Protein AF-A0A2G9HDY3-F1 (afdb_monomer_lite)

Secondary structure (DSSP, 8-state):
-----------------S--PPPPBPSSTTT--B-TTS-HHHHHHT--HHHHH-S-EEETTEEEEEETTTTEEEEGGGB-TT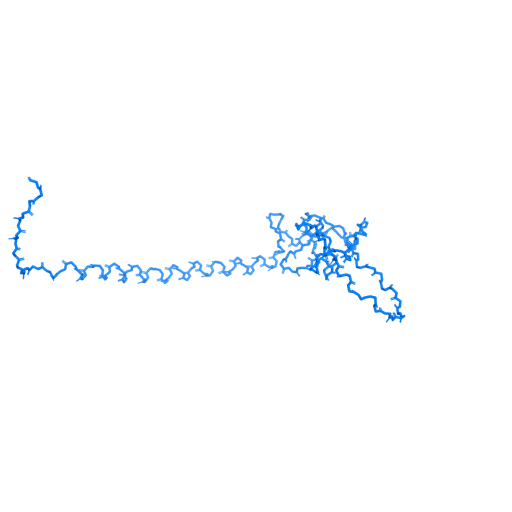-SSBHHHHHHHHHHHHHHHHHHHHHHHHHHHHHHHHHHTSSS--------------

Foldseek 3Di:
DDDDDDDDDPDDDDDDDDDDDPALAAQFPPRRHGCNPPPPLCSVLSHDPCQQPDLWTQGPNATWHQQPVVSHTDGNVQDDSVDSHGPVVVVVVVVVVVVVVVVCVVVVVVVVVVVVVVVVVVVPDDDDDDDDDDDDDD

Organism: NCBI:txid429701

InterPro domains:
  IPR004333 SBP domain [PF03110] (26-99)
  IPR004333 SBP domain [PS51141] (23-100)
  IPR036893 SBP domain superfamily [G3DSA:4.10.1100.10] (17-87)
  IPR036893 SBP domain superfamily [SSF103612] (23-104)
  IPR044817 Squamosa promoter-binding-like protein [PTHR31251] (7-101)

Sequence (138 aa):
MSLGEGSGKRNGRGGGGGGVAPPPCCLVENCGADLSGCKKYHQRHRVCEVHAKAPVALVEGLRQRFCQQCSRFHELSEFDQTKRSCRRRLAGHNERRRKSSLESQKDGSSRRLKENQFRHLREGNEIGSRGNQNYHIH

Radius of gyration: 32.52 Å; chains: 1; bounding box: 46×90×67 Å

pLDDT: mean 73.45, std 21.17, range [37.25, 97.38]

Structure (mmCIF, N/CA/C/O backbone):
data_AF-A0A2G9HDY3-F1
#
_entry.id   AF-A0A2G9HDY3-F1
#
loop_
_atom_site.group_PDB
_atom_site.id
_atom_site.type_symbol
_atom_site.label_atom_id
_atom_site.label_alt_id
_atom_site.label_comp_id
_atom_site.label_asym_id
_atom_site.label_entity_id
_atom_site.label_seq_id
_atom_site.pdbx_PDB_ins_code
_atom_site.Cartn_x
_atom_site.Cartn_y
_atom_site.Cartn_z
_atom_site.occupancy
_atom_site.B_iso_or_equiv
_atom_site.auth_seq_id
_atom_site.auth_comp_id
_atom_site.auth_asym_id
_atom_site.auth_atom_id
_atom_site.pdbx_PDB_model_num
ATOM 1 N N . MET A 1 1 ? 1.930 -2.128 -57.658 1.00 41.78 1 MET A N 1
ATOM 2 C CA . MET A 1 1 ? 2.920 -2.285 -56.571 1.00 41.78 1 MET A CA 1
ATOM 3 C C . MET A 1 1 ? 2.102 -2.625 -55.323 1.00 41.78 1 MET A C 1
ATOM 5 O O . MET A 1 1 ? 1.529 -1.726 -54.737 1.00 41.78 1 MET A O 1
ATOM 9 N N . SER A 1 2 ? 1.606 -3.854 -55.177 1.00 39.78 2 SER A N 1
ATOM 10 C CA . SER A 1 2 ? 2.282 -5.054 -54.639 1.00 39.78 2 SER A CA 1
ATOM 11 C C . SER A 1 2 ? 2.628 -4.923 -53.145 1.00 39.78 2 SER A C 1
ATOM 13 O O . SER A 1 2 ? 3.300 -3.980 -52.749 1.00 39.78 2 SER A O 1
ATOM 15 N N . LEU A 1 3 ? 2.101 -5.877 -52.368 1.00 48.88 3 LEU A N 1
ATOM 16 C CA . LEU A 1 3 ? 2.089 -6.053 -50.905 1.00 48.88 3 LEU A CA 1
ATOM 17 C C . LEU A 1 3 ? 3.482 -6.072 -50.241 1.00 48.88 3 LEU A C 1
ATOM 19 O O . LEU A 1 3 ? 4.463 -6.435 -50.885 1.00 48.88 3 LEU A O 1
ATOM 23 N N . GLY A 1 4 ? 3.539 -5.814 -48.926 1.00 37.25 4 GLY A N 1
ATOM 24 C CA . GLY A 1 4 ? 4.712 -6.131 -48.101 1.00 37.25 4 GLY A CA 1
ATOM 25 C C . GLY A 1 4 ? 4.498 -5.947 -46.593 1.00 37.25 4 GLY A C 1
ATOM 26 O O . GLY A 1 4 ? 4.587 -4.835 -46.083 1.00 37.25 4 GLY A O 1
ATOM 27 N N . GLU A 1 5 ? 4.226 -7.052 -45.893 1.00 50.59 5 GLU A N 1
ATOM 28 C CA . GLU A 1 5 ? 4.255 -7.210 -44.430 1.00 50.59 5 GLU A CA 1
ATOM 29 C C . GLU A 1 5 ? 5.675 -7.015 -43.849 1.00 50.59 5 GLU A C 1
ATOM 31 O O . GLU A 1 5 ? 6.669 -7.204 -44.549 1.00 50.59 5 GLU A O 1
ATOM 36 N N . GLY A 1 6 ? 5.793 -6.685 -42.553 1.00 42.09 6 GLY A N 1
ATOM 37 C CA . GLY A 1 6 ? 7.090 -6.399 -41.918 1.00 42.09 6 GLY A CA 1
ATOM 38 C C . GLY A 1 6 ? 7.167 -6.616 -40.402 1.00 42.09 6 GLY A C 1
ATOM 39 O O . GLY A 1 6 ? 7.367 -5.673 -39.648 1.00 42.09 6 GLY A O 1
ATOM 40 N N . SER A 1 7 ? 7.015 -7.875 -39.987 1.00 51.16 7 SER A N 1
ATOM 41 C CA . SER A 1 7 ? 7.835 -8.607 -38.997 1.00 51.16 7 SER A CA 1
ATOM 42 C C . SER A 1 7 ? 8.153 -8.005 -37.612 1.00 51.16 7 SER A C 1
ATOM 44 O O . SER A 1 7 ? 8.985 -7.115 -37.438 1.00 51.16 7 SER A O 1
ATOM 46 N N . GLY A 1 8 ? 7.618 -8.667 -36.578 1.00 46.03 8 GLY A N 1
ATOM 47 C CA . GLY A 1 8 ? 8.026 -8.504 -35.183 1.00 46.03 8 GLY A CA 1
ATOM 48 C C . GLY A 1 8 ? 9.485 -8.897 -34.907 1.00 46.03 8 GLY A C 1
ATOM 49 O O . GLY A 1 8 ? 9.966 -9.945 -35.337 1.00 46.03 8 GLY A O 1
ATOM 50 N N . LYS A 1 9 ? 10.170 -8.076 -34.101 1.00 45.06 9 LYS A N 1
ATOM 51 C CA . LYS A 1 9 ? 11.497 -8.364 -33.537 1.00 45.06 9 LYS A CA 1
ATOM 52 C C . LYS A 1 9 ? 11.366 -8.803 -32.083 1.00 45.06 9 LYS A C 1
ATOM 54 O O . LYS A 1 9 ? 11.310 -8.001 -31.157 1.00 45.06 9 LYS A O 1
ATOM 59 N N . ARG A 1 10 ? 11.316 -10.122 -31.911 1.00 51.56 10 ARG A N 1
ATOM 60 C CA . ARG A 1 10 ? 11.553 -10.830 -30.648 1.00 51.56 10 ARG A CA 1
ATOM 61 C C . ARG A 1 10 ? 13.065 -10.874 -30.437 1.00 51.56 10 ARG A C 1
ATOM 63 O O . ARG A 1 10 ? 13.751 -11.664 -31.078 1.00 51.56 10 ARG A O 1
ATOM 70 N N . ASN A 1 11 ? 13.577 -9.996 -29.578 1.00 47.78 11 ASN A N 1
ATOM 71 C CA . ASN A 1 11 ? 14.987 -9.992 -29.208 1.00 47.78 11 ASN A CA 1
ATOM 72 C C . ASN A 1 11 ? 15.255 -10.995 -28.081 1.00 47.78 11 ASN A C 1
ATOM 74 O O . ASN A 1 11 ? 14.708 -10.872 -26.990 1.00 47.78 11 ASN A O 1
ATOM 78 N N . GLY A 1 12 ? 16.175 -11.919 -28.362 1.00 41.03 12 GLY A N 1
ATOM 79 C CA . GLY A 1 12 ? 17.218 -12.309 -27.416 1.00 41.03 12 GLY A CA 1
ATOM 80 C C . GLY A 1 12 ? 16.849 -13.347 -26.364 1.00 41.03 12 GLY A C 1
ATOM 81 O O . GLY A 1 12 ? 16.622 -13.017 -25.206 1.00 41.03 12 GLY A O 1
ATOM 82 N N . ARG A 1 13 ? 16.944 -14.625 -26.745 1.00 51.81 13 ARG A N 1
ATOM 83 C CA . ARG A 1 13 ? 17.339 -15.691 -25.817 1.00 51.81 13 ARG A CA 1
ATOM 84 C C . ARG A 1 13 ? 18.801 -15.454 -25.420 1.00 51.81 13 ARG A C 1
ATOM 86 O O . ARG A 1 13 ? 19.689 -15.655 -26.241 1.00 51.81 13 ARG A O 1
ATOM 93 N N . GLY A 1 14 ? 19.032 -15.019 -24.185 1.00 44.47 14 GLY A N 1
ATOM 94 C CA . GLY A 1 14 ? 20.332 -15.083 -23.520 1.00 44.47 14 GLY A CA 1
ATOM 95 C C . GLY A 1 14 ? 20.325 -16.257 -22.549 1.00 44.47 14 GLY A C 1
ATOM 96 O O . GLY A 1 14 ? 19.488 -16.302 -21.652 1.00 44.47 14 GLY A O 1
ATOM 97 N N . GLY A 1 15 ? 21.203 -17.231 -22.782 1.00 54.06 15 GLY A N 1
ATOM 98 C CA . GLY A 1 15 ? 21.411 -18.375 -21.902 1.00 54.06 15 GLY A CA 1
ATOM 99 C C . GLY A 1 15 ? 22.164 -17.998 -20.625 1.00 54.06 15 GLY A C 1
ATOM 100 O O . GLY A 1 15 ? 23.005 -17.103 -20.625 1.00 54.06 15 GLY A O 1
ATOM 101 N N . GLY A 1 16 ? 21.865 -18.725 -19.553 1.00 46.09 16 GLY A N 1
ATOM 102 C CA . GLY A 1 16 ? 22.583 -18.693 -18.285 1.00 46.09 16 GLY A CA 1
ATOM 103 C C . GLY A 1 16 ? 21.865 -19.592 -17.287 1.00 46.09 16 GLY A C 1
ATOM 104 O O . GLY A 1 16 ? 20.774 -19.259 -16.835 1.00 46.09 16 GLY A O 1
ATOM 105 N N . GLY A 1 17 ? 22.437 -20.761 -16.996 1.00 57.97 17 GLY A N 1
ATOM 106 C CA . GLY A 1 17 ? 21.940 -21.638 -15.941 1.00 57.97 17 GLY A CA 1
ATOM 107 C C . GLY A 1 17 ? 21.987 -20.926 -14.588 1.00 57.97 17 GLY A C 1
ATOM 108 O O . GLY A 1 17 ? 23.022 -20.403 -14.190 1.00 57.97 17 GLY A O 1
ATOM 109 N N . GLY A 1 18 ? 20.855 -20.901 -13.897 1.00 51.91 18 GLY A N 1
ATOM 110 C CA . GLY A 1 18 ? 20.693 -20.337 -12.562 1.00 51.91 18 GLY A CA 1
ATOM 111 C C . GLY A 1 18 ? 19.219 -20.446 -12.209 1.00 51.91 18 GLY A C 1
ATOM 112 O O . GLY A 1 18 ? 18.391 -20.003 -13.000 1.00 51.91 18 GLY A O 1
ATOM 113 N N . GLY A 1 19 ? 18.896 -21.137 -11.112 1.00 58.75 19 GLY A N 1
ATOM 114 C CA . GLY A 1 19 ? 17.544 -21.589 -10.766 1.00 58.75 19 GLY A CA 1
ATOM 115 C C . GLY A 1 19 ? 16.450 -20.591 -11.139 1.00 58.75 19 GLY A C 1
ATOM 116 O O . GLY A 1 19 ? 16.547 -19.409 -10.814 1.00 58.75 19 GLY A O 1
ATOM 117 N N . VAL A 1 20 ? 15.431 -21.075 -11.852 1.00 62.59 20 VAL A N 1
ATOM 118 C CA . VAL A 1 20 ? 14.275 -20.277 -12.269 1.00 62.59 20 VAL A CA 1
ATOM 119 C C . VAL A 1 20 ? 13.642 -19.716 -11.000 1.00 62.59 20 VAL A C 1
ATOM 121 O O . VAL A 1 20 ? 12.945 -20.427 -10.278 1.00 62.59 20 VAL A O 1
ATOM 124 N N . ALA A 1 21 ? 13.950 -18.460 -10.670 1.00 70.31 21 ALA A N 1
ATOM 125 C CA . ALA A 1 21 ? 13.261 -17.782 -9.592 1.00 70.31 21 ALA A CA 1
ATOM 126 C C . ALA A 1 21 ? 11.771 -17.830 -9.951 1.00 70.31 21 ALA A C 1
ATOM 128 O O . ALA A 1 21 ? 11.424 -17.513 -11.098 1.00 70.31 21 ALA A O 1
ATOM 129 N N . PRO A 1 22 ? 10.899 -18.278 -9.033 1.00 71.19 22 PRO A N 1
ATOM 130 C CA . PRO A 1 22 ? 9.487 -18.386 -9.337 1.00 71.19 22 PRO A CA 1
ATOM 131 C C . PRO A 1 22 ? 8.978 -17.023 -9.822 1.00 71.19 22 PRO A C 1
ATOM 133 O O . PRO A 1 22 ? 9.399 -15.986 -9.285 1.00 71.19 22 PRO A O 1
ATOM 136 N N . PRO A 1 23 ? 8.115 -17.002 -10.852 1.00 77.75 23 PRO A N 1
ATOM 137 C CA . PRO A 1 23 ? 7.596 -15.758 -11.396 1.00 77.75 23 PRO A CA 1
ATOM 138 C C . PRO A 1 23 ? 6.950 -14.930 -10.275 1.00 77.75 23 PRO A C 1
ATOM 140 O O . PRO A 1 23 ? 6.368 -15.496 -9.342 1.00 77.75 23 PRO A O 1
ATOM 143 N N . PRO A 1 24 ? 7.074 -13.590 -10.304 1.00 88.38 24 PRO A N 1
ATOM 144 C CA . PRO A 1 24 ? 6.510 -12.753 -9.258 1.00 88.38 24 PRO A CA 1
ATOM 145 C C . PRO A 1 24 ? 4.991 -12.943 -9.225 1.00 88.38 24 PRO A C 1
ATOM 147 O O . PRO A 1 24 ? 4.305 -12.602 -10.181 1.00 88.38 24 PRO A O 1
ATOM 150 N N . CYS A 1 25 ? 4.469 -13.468 -8.122 1.00 94.94 25 CYS A N 1
ATOM 151 C CA . CYS A 1 25 ? 3.040 -13.663 -7.908 1.00 94.94 25 CYS A CA 1
ATOM 152 C C . CYS A 1 25 ? 2.464 -12.608 -6.954 1.00 94.94 25 CYS A C 1
ATOM 154 O O . CYS A 1 25 ? 3.191 -11.938 -6.209 1.00 94.94 25 CYS A O 1
ATOM 156 N N . CYS A 1 26 ? 1.143 -12.430 -6.995 1.00 96.38 26 CYS A N 1
ATOM 157 C CA . CYS A 1 26 ? 0.441 -11.560 -6.057 1.00 96.38 26 CYS A CA 1
ATOM 158 C C . CYS A 1 26 ? 0.583 -12.073 -4.615 1.00 96.38 26 CYS A C 1
ATOM 160 O O . CYS A 1 26 ? 0.353 -13.248 -4.353 1.00 96.38 26 CYS A O 1
ATOM 162 N N . LEU A 1 27 ? 0.882 -11.165 -3.681 1.00 95.81 27 LEU A N 1
ATOM 163 C CA . LEU A 1 27 ? 1.058 -11.454 -2.252 1.00 95.81 27 LEU A CA 1
ATOM 164 C C . LEU A 1 27 ? -0.240 -11.877 -1.537 1.00 95.81 27 LEU A C 1
ATOM 166 O O . LEU A 1 27 ? -0.192 -12.442 -0.453 1.00 95.81 27 LEU A O 1
ATOM 170 N N . VAL A 1 28 ? -1.400 -11.569 -2.120 1.00 96.38 28 VAL A N 1
ATOM 171 C CA . VAL A 1 28 ? -2.707 -11.852 -1.516 1.00 96.38 28 VAL A CA 1
ATOM 172 C C . VAL A 1 28 ? -2.953 -13.354 -1.482 1.00 96.38 28 VAL A C 1
ATOM 174 O O . VAL A 1 28 ? -2.765 -14.048 -2.485 1.00 96.38 28 VAL A O 1
ATOM 177 N N . GLU A 1 29 ? -3.403 -13.837 -0.332 1.00 96.44 29 GLU A N 1
ATOM 178 C CA . GLU A 1 29 ? -3.677 -15.248 -0.100 1.00 96.44 29 GLU A CA 1
ATOM 179 C C . GLU A 1 29 ? -4.691 -15.786 -1.104 1.00 96.44 29 GLU A C 1
ATOM 181 O O . GLU A 1 29 ? -5.665 -15.119 -1.456 1.00 96.44 29 GLU A O 1
ATOM 186 N N . ASN A 1 30 ? -4.436 -17.002 -1.590 1.00 93.50 30 ASN A N 1
ATOM 187 C CA . ASN A 1 30 ? -5.255 -17.690 -2.591 1.00 93.50 30 ASN A CA 1
ATOM 188 C C . ASN A 1 30 ? -5.431 -16.933 -3.923 1.00 93.50 30 ASN A C 1
ATOM 190 O O . ASN A 1 30 ? -6.230 -17.348 -4.757 1.00 93.50 30 ASN A O 1
ATOM 194 N N . CYS A 1 31 ? -4.690 -15.843 -4.165 1.00 95.12 31 CYS A N 1
ATOM 195 C CA . CYS A 1 31 ? -4.737 -15.145 -5.446 1.00 95.12 31 CYS A CA 1
ATOM 196 C C . CYS A 1 31 ? -3.853 -15.830 -6.488 1.00 95.12 31 CYS A C 1
ATOM 198 O O . CYS A 1 31 ? -4.317 -16.109 -7.588 1.00 95.12 31 CYS A O 1
ATOM 200 N N . GLY A 1 32 ? -2.567 -16.036 -6.177 1.00 91.62 32 GLY A N 1
ATOM 201 C CA . GLY A 1 32 ? -1.611 -16.708 -7.068 1.00 91.62 32 GLY A CA 1
ATOM 202 C C . GLY A 1 32 ? -1.404 -16.058 -8.446 1.00 91.62 32 GLY A C 1
ATOM 203 O O . GLY A 1 32 ? -0.715 -16.635 -9.279 1.00 91.62 32 GLY A O 1
ATOM 204 N N . ALA A 1 33 ? -1.978 -14.877 -8.705 1.00 94.50 33 ALA A N 1
ATOM 205 C CA . ALA A 1 33 ? -1.939 -14.249 -10.021 1.00 94.50 33 ALA A CA 1
ATOM 206 C C . ALA A 1 33 ? -0.497 -13.948 -10.446 1.00 94.50 33 ALA A C 1
ATOM 208 O O . ALA A 1 33 ? 0.241 -13.289 -9.705 1.00 94.50 33 ALA A O 1
ATOM 209 N N . ASP A 1 34 ? -0.129 -14.402 -11.644 1.00 94.94 34 ASP A N 1
ATOM 210 C CA . ASP A 1 34 ? 1.176 -14.134 -12.240 1.00 94.94 34 ASP A CA 1
ATOM 211 C C . ASP A 1 34 ? 1.302 -12.653 -12.631 1.00 94.94 34 ASP A C 1
ATOM 213 O O . ASP A 1 34 ? 0.441 -12.077 -13.302 1.00 94.94 34 ASP A O 1
ATOM 217 N N . LEU A 1 35 ? 2.390 -12.021 -12.195 1.00 95.38 35 LEU A N 1
ATOM 218 C CA . LEU A 1 35 ? 2.703 -10.624 -12.469 1.00 95.38 35 LEU A CA 1
ATOM 219 C C . LEU A 1 35 ? 3.775 -10.474 -13.555 1.00 95.38 35 LEU A C 1
ATOM 221 O O . LEU A 1 35 ? 4.075 -9.339 -13.927 1.00 95.38 35 LEU A O 1
ATOM 225 N N . SER A 1 36 ? 4.332 -11.564 -14.094 1.00 92.31 36 SER A N 1
ATOM 226 C CA . SER A 1 36 ? 5.395 -11.541 -15.111 1.00 92.31 36 SER A CA 1
ATOM 227 C C . SER A 1 36 ? 5.036 -10.676 -16.335 1.00 92.31 36 SER A C 1
ATOM 229 O O . SER A 1 36 ? 5.860 -9.888 -16.802 1.00 92.31 36 SER A O 1
ATOM 231 N N . GLY A 1 37 ? 3.775 -10.731 -16.784 1.00 90.38 37 GLY A N 1
ATOM 232 C CA . GLY A 1 37 ? 3.224 -9.918 -17.878 1.00 90.38 37 GLY A CA 1
ATOM 233 C C . GLY A 1 37 ? 2.612 -8.573 -17.456 1.00 90.38 37 GLY A C 1
ATOM 234 O O . GLY A 1 37 ? 2.150 -7.807 -18.301 1.00 90.38 37 GLY A O 1
ATOM 235 N N . CYS A 1 38 ? 2.577 -8.261 -16.158 1.00 92.44 38 CYS A N 1
ATOM 236 C CA . CYS A 1 38 ? 1.972 -7.031 -15.641 1.00 92.44 38 CYS A CA 1
ATOM 237 C C . CYS A 1 38 ? 2.926 -5.826 -15.723 1.00 92.44 38 CYS A C 1
ATOM 239 O O . CYS A 1 38 ? 4.133 -5.962 -15.887 1.00 92.44 38 CYS A O 1
ATOM 241 N N . LYS A 1 39 ? 2.408 -4.602 -15.539 1.00 94.19 39 LYS A N 1
ATOM 242 C CA . LYS A 1 39 ? 3.253 -3.388 -15.454 1.00 94.19 39 LYS A CA 1
ATOM 243 C C . LYS A 1 39 ? 4.278 -3.511 -14.314 1.00 94.19 39 LYS A C 1
ATOM 245 O O . LYS A 1 39 ? 3.934 -3.993 -13.236 1.00 94.19 39 LYS A O 1
ATOM 250 N N . LYS A 1 40 ? 5.485 -2.950 -14.493 1.00 94.12 40 LYS A N 1
ATOM 251 C CA . LYS A 1 40 ? 6.589 -2.975 -13.501 1.00 94.12 40 LYS A CA 1
ATOM 252 C C . LYS A 1 40 ? 6.179 -2.567 -12.078 1.00 94.12 40 LYS A C 1
ATOM 254 O O . LYS A 1 40 ? 6.725 -3.093 -11.116 1.00 94.12 40 LYS A O 1
ATOM 259 N N . TYR A 1 41 ? 5.223 -1.646 -11.937 1.00 95.00 41 TYR A N 1
ATOM 260 C CA . TYR A 1 41 ? 4.665 -1.253 -10.638 1.00 95.00 41 TYR A CA 1
ATOM 261 C C . TYR A 1 41 ? 4.064 -2.450 -9.881 1.00 95.00 41 TYR A C 1
ATOM 263 O O . TYR A 1 41 ? 4.433 -2.714 -8.741 1.00 95.00 41 TYR A O 1
ATOM 271 N N . HIS A 1 42 ? 3.199 -3.216 -10.545 1.00 95.00 42 HIS A N 1
ATOM 272 C CA . HIS A 1 42 ? 2.540 -4.393 -9.979 1.00 95.00 42 HIS A CA 1
ATOM 273 C C . HIS A 1 42 ? 3.555 -5.483 -9.619 1.00 95.00 42 HIS A C 1
ATOM 275 O O . HIS A 1 42 ? 3.494 -6.032 -8.524 1.00 95.00 42 HIS A O 1
ATOM 281 N N . GLN A 1 43 ? 4.546 -5.715 -10.488 1.00 94.62 43 GLN A N 1
ATOM 282 C CA . GLN A 1 43 ? 5.646 -6.655 -10.237 1.00 94.62 43 GLN A CA 1
ATOM 283 C C . GLN A 1 43 ? 6.460 -6.278 -8.995 1.00 94.62 43 GLN A C 1
ATOM 285 O O . GLN A 1 43 ? 6.662 -7.104 -8.109 1.00 94.62 43 GLN A O 1
ATOM 290 N N . ARG A 1 44 ? 6.895 -5.013 -8.907 1.00 94.50 44 ARG A N 1
ATOM 291 C CA . ARG A 1 44 ? 7.715 -4.508 -7.795 1.00 94.50 44 ARG A CA 1
ATOM 292 C C . ARG A 1 44 ? 7.001 -4.636 -6.453 1.00 94.50 44 ARG A C 1
ATOM 294 O O . ARG A 1 44 ? 7.636 -4.969 -5.460 1.00 94.50 44 ARG A O 1
ATOM 301 N N . HIS A 1 45 ? 5.704 -4.345 -6.421 1.00 95.31 45 HIS A N 1
ATOM 302 C CA . HIS A 1 45 ? 4.913 -4.342 -5.190 1.00 95.31 45 HIS A CA 1
ATOM 303 C C . HIS A 1 45 ? 4.172 -5.660 -4.940 1.00 95.31 45 HIS A C 1
ATOM 305 O O . HIS A 1 45 ? 3.412 -5.743 -3.978 1.00 95.31 45 HIS A O 1
ATOM 311 N N . ARG A 1 46 ? 4.390 -6.675 -5.789 1.00 95.06 46 ARG A N 1
ATOM 312 C CA . ARG A 1 46 ? 3.756 -7.998 -5.706 1.00 95.06 46 ARG A CA 1
ATOM 313 C C . ARG A 1 46 ? 2.238 -7.921 -5.510 1.00 95.06 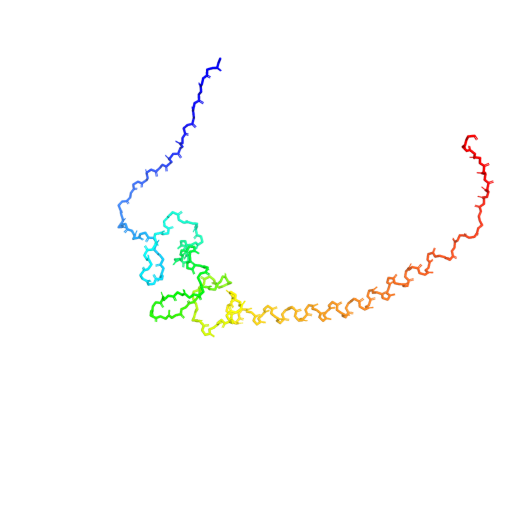46 ARG A C 1
ATOM 315 O O . ARG A 1 46 ? 1.659 -8.607 -4.672 1.00 95.06 46 ARG A O 1
ATOM 322 N N . VAL A 1 47 ? 1.583 -7.065 -6.290 1.00 96.56 47 VAL A N 1
ATOM 323 C CA . VAL A 1 47 ? 0.135 -6.829 -6.218 1.00 96.56 47 VAL A CA 1
ATOM 324 C C . VAL A 1 47 ? -0.457 -6.788 -7.621 1.00 96.56 47 VAL A C 1
ATOM 326 O O . VAL A 1 47 ? 0.046 -6.071 -8.480 1.00 96.56 47 VAL A O 1
ATOM 329 N N . CYS A 1 48 ? -1.522 -7.550 -7.872 1.00 96.81 48 CYS A N 1
ATOM 330 C CA . CYS A 1 48 ? -2.229 -7.508 -9.151 1.00 96.81 48 CYS A CA 1
ATOM 331 C C . CYS A 1 48 ? -3.148 -6.278 -9.246 1.00 96.81 48 CYS A C 1
ATOM 333 O O . CYS A 1 48 ? -3.460 -5.630 -8.246 1.00 96.81 48 CYS A O 1
ATOM 335 N N . GLU A 1 49 ? -3.619 -5.957 -10.451 1.00 95.56 49 GLU A N 1
ATOM 336 C CA . GLU A 1 49 ? -4.466 -4.777 -10.668 1.00 95.56 49 GLU A CA 1
ATOM 337 C C . GLU A 1 49 ? -5.775 -4.819 -9.858 1.00 95.56 49 GLU A C 1
ATOM 339 O O . GLU A 1 49 ? -6.233 -3.787 -9.358 1.00 95.56 49 GLU A O 1
ATOM 344 N N . VAL A 1 50 ? -6.343 -6.014 -9.674 1.00 96.38 50 VAL A N 1
ATOM 345 C CA . VAL A 1 50 ? -7.553 -6.230 -8.871 1.00 96.38 50 VAL A CA 1
ATOM 346 C C . VAL A 1 50 ? -7.289 -5.870 -7.408 1.00 96.38 50 VAL A C 1
ATOM 348 O O . VAL A 1 50 ? -7.971 -5.010 -6.852 1.00 96.38 50 VAL A O 1
ATOM 351 N N . HIS A 1 51 ? -6.249 -6.442 -6.796 1.00 96.69 51 HIS A N 1
ATOM 352 C CA . HIS A 1 51 ? -5.924 -6.210 -5.384 1.00 96.69 51 HIS A CA 1
ATOM 353 C C . HIS A 1 51 ? -5.344 -4.823 -5.095 1.00 96.69 51 HIS A C 1
ATOM 355 O O . HIS A 1 51 ? -5.521 -4.303 -3.995 1.00 96.69 51 HIS A O 1
ATOM 361 N N . ALA A 1 52 ? -4.746 -4.163 -6.089 1.00 95.44 52 ALA A N 1
ATOM 362 C CA . ALA A 1 52 ? -4.349 -2.761 -5.973 1.00 95.44 52 ALA A CA 1
ATOM 363 C C . ALA A 1 52 ? -5.561 -1.818 -5.817 1.00 95.44 52 ALA A C 1
ATOM 365 O O . ALA A 1 52 ? -5.432 -0.706 -5.296 1.00 95.44 52 ALA A O 1
ATOM 366 N N . LYS A 1 53 ? -6.742 -2.244 -6.285 1.00 94.38 53 LYS A N 1
ATOM 367 C CA . LYS A 1 53 ? -7.996 -1.476 -6.239 1.00 94.38 53 LYS A CA 1
ATOM 368 C C . LYS A 1 53 ? -9.001 -2.022 -5.223 1.00 94.38 53 LYS A C 1
ATOM 370 O O . LYS A 1 53 ? -9.921 -1.279 -4.865 1.00 94.38 53 LYS A O 1
ATOM 375 N N . ALA A 1 54 ? -8.827 -3.264 -4.775 1.00 94.56 54 ALA A N 1
ATOM 376 C CA . ALA A 1 54 ? -9.731 -3.949 -3.867 1.00 94.56 54 ALA A CA 1
ATOM 377 C C . ALA A 1 54 ? -9.898 -3.182 -2.540 1.00 94.56 54 ALA A C 1
ATOM 379 O O . ALA A 1 54 ? -8.931 -2.625 -2.007 1.00 94.56 54 ALA A O 1
ATOM 380 N N . PRO A 1 55 ? -11.123 -3.122 -1.988 1.00 93.12 55 PRO A N 1
ATOM 381 C CA . PRO A 1 55 ? -11.355 -2.512 -0.683 1.00 93.12 55 PRO A CA 1
ATOM 382 C C . PRO A 1 55 ? -10.761 -3.348 0.457 1.00 93.12 55 PRO A C 1
ATOM 384 O O . PRO A 1 55 ? -10.383 -2.772 1.473 1.00 93.12 55 PRO A O 1
ATOM 387 N N . VAL A 1 56 ? -10.666 -4.670 0.278 1.00 94.62 56 VAL A N 1
ATOM 388 C CA . VAL A 1 56 ? -10.150 -5.636 1.254 1.00 94.62 56 VAL A CA 1
ATOM 389 C C . VAL A 1 56 ? -9.394 -6.742 0.512 1.00 94.62 56 VAL A C 1
ATOM 391 O O . VAL A 1 56 ? -9.851 -7.193 -0.535 1.00 94.62 56 VAL A O 1
ATOM 394 N N . ALA A 1 57 ? -8.266 -7.177 1.065 1.00 95.75 57 ALA A N 1
ATOM 395 C CA . ALA A 1 57 ? -7.481 -8.331 0.644 1.00 95.75 57 ALA A CA 1
ATOM 396 C C . ALA A 1 57 ? -6.970 -9.076 1.887 1.00 95.75 57 ALA A C 1
ATOM 398 O O . ALA A 1 57 ? -6.740 -8.449 2.922 1.00 95.75 57 ALA A O 1
ATOM 399 N N . LEU A 1 58 ? -6.808 -10.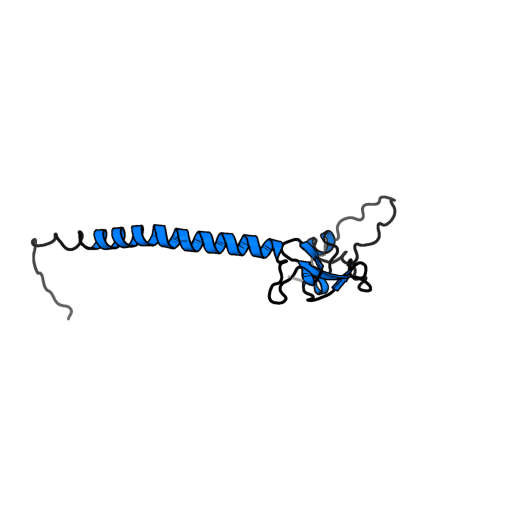395 1.796 1.00 97.38 58 LEU A N 1
ATOM 400 C CA . LEU A 1 58 ? -6.234 -11.207 2.869 1.00 97.38 58 LEU A CA 1
ATOM 401 C C . LEU A 1 58 ? -4.738 -11.395 2.606 1.00 97.38 58 LEU A C 1
ATOM 403 O O . LEU A 1 58 ? -4.354 -11.894 1.551 1.00 97.38 58 LEU A O 1
ATOM 407 N N . VAL A 1 59 ? -3.896 -10.938 3.523 1.00 95.69 59 VAL A N 1
ATOM 408 C CA . VAL A 1 59 ? -2.436 -11.017 3.405 1.00 95.69 59 VAL A CA 1
ATOM 409 C C . VAL A 1 59 ? -1.902 -11.434 4.767 1.00 95.69 59 VAL A C 1
ATOM 411 O O . VAL A 1 59 ? -2.159 -10.737 5.747 1.00 95.69 59 VAL A O 1
ATOM 414 N N . GLU A 1 60 ? -1.202 -12.568 4.829 1.00 92.75 60 GLU A N 1
ATOM 415 C CA . GLU A 1 60 ? -0.649 -13.131 6.073 1.00 92.75 60 GLU A CA 1
ATOM 416 C C . GLU A 1 60 ? -1.717 -13.289 7.179 1.00 92.75 60 GLU A C 1
ATOM 418 O O . GLU A 1 60 ? -1.508 -12.937 8.337 1.00 92.75 60 GLU A O 1
ATOM 423 N N . GLY A 1 61 ? -2.912 -13.756 6.807 1.00 93.56 61 GLY A N 1
ATOM 424 C CA . GLY A 1 61 ? -4.062 -13.947 7.693 1.00 93.56 61 GLY A CA 1
ATOM 425 C C . GLY A 1 61 ? -4.782 -12.662 8.118 1.00 93.56 61 GLY A C 1
ATOM 426 O O . GLY A 1 61 ? -5.812 -12.725 8.790 1.00 93.56 61 GLY A O 1
ATOM 427 N N . LEU A 1 62 ? -4.294 -11.487 7.713 1.00 95.75 62 LEU A N 1
ATOM 428 C CA . LEU A 1 62 ? -4.859 -10.200 8.106 1.00 95.75 62 LEU A CA 1
ATOM 429 C C . LEU A 1 62 ? -5.699 -9.586 6.989 1.00 95.75 62 LEU A C 1
ATOM 431 O O . LEU A 1 62 ? -5.336 -9.589 5.810 1.00 95.75 62 LEU A O 1
ATOM 435 N N . ARG A 1 63 ? -6.831 -8.984 7.372 1.00 96.19 63 ARG A N 1
ATOM 436 C CA . ARG A 1 63 ? -7.650 -8.182 6.455 1.00 96.19 63 ARG A CA 1
ATOM 437 C C . ARG A 1 63 ? -6.965 -6.839 6.245 1.00 96.19 63 ARG A C 1
ATOM 439 O O . ARG A 1 63 ? -6.999 -5.955 7.104 1.00 96.19 63 ARG A O 1
ATOM 446 N N . GLN A 1 64 ? -6.359 -6.689 5.081 1.00 96.88 64 GLN A N 1
ATOM 447 C CA . GLN A 1 64 ? -5.565 -5.533 4.709 1.00 96.88 64 GLN A CA 1
ATOM 448 C C . GLN A 1 64 ? -6.126 -4.844 3.465 1.00 96.88 64 GLN A C 1
ATOM 450 O O . GLN A 1 64 ? -6.997 -5.351 2.758 1.00 96.88 64 GLN A O 1
ATOM 455 N N . ARG A 1 65 ? -5.620 -3.648 3.186 1.00 95.94 65 ARG A N 1
ATOM 456 C CA . ARG A 1 65 ? -5.895 -2.891 1.970 1.00 95.94 65 ARG A CA 1
ATOM 457 C C . ARG A 1 65 ? -4.616 -2.251 1.462 1.00 95.94 65 ARG A C 1
ATOM 459 O O . ARG A 1 65 ? -3.777 -1.790 2.235 1.00 95.94 65 ARG A O 1
ATOM 466 N N . PHE A 1 66 ? -4.477 -2.197 0.144 1.00 96.44 66 PHE A N 1
ATOM 467 C CA . PHE A 1 66 ? -3.332 -1.568 -0.493 1.00 96.44 66 PHE A CA 1
ATOM 468 C C . PHE A 1 66 ? -3.442 -0.036 -0.439 1.00 96.44 66 PHE A C 1
ATOM 470 O O . PHE A 1 66 ? -4.384 0.562 -0.963 1.00 96.44 66 PHE A O 1
ATOM 477 N N . CYS A 1 67 ? -2.467 0.623 0.184 1.00 94.75 67 CYS A N 1
ATOM 478 C CA . CYS A 1 67 ? -2.383 2.079 0.217 1.00 94.75 67 CYS A CA 1
ATOM 479 C C . CYS A 1 67 ? -1.606 2.587 -1.002 1.00 94.75 67 CYS A C 1
ATOM 481 O O . CYS A 1 67 ? -0.387 2.437 -1.058 1.00 94.75 67 CYS A O 1
ATOM 483 N N . GLN A 1 68 ? -2.271 3.280 -1.933 1.00 90.25 68 GLN A N 1
ATOM 484 C CA . GLN A 1 68 ? -1.613 3.823 -3.139 1.00 90.25 68 GLN A CA 1
ATOM 485 C C . GLN A 1 68 ? -0.460 4.784 -2.822 1.00 90.25 68 GLN A C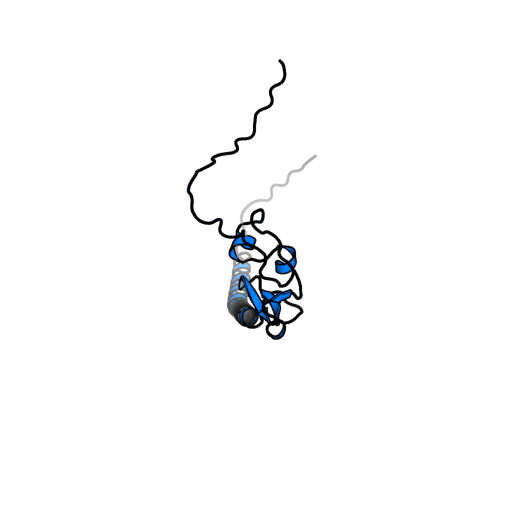 1
ATOM 487 O O . GLN A 1 68 ? 0.524 4.851 -3.549 1.00 90.25 68 GLN A O 1
ATOM 492 N N . GLN A 1 69 ? -0.574 5.528 -1.723 1.00 91.81 69 GLN A N 1
ATOM 493 C CA . GLN A 1 69 ? 0.420 6.523 -1.328 1.00 91.81 69 GLN A CA 1
ATOM 494 C C . GLN A 1 69 ? 1.664 5.910 -0.677 1.00 91.81 69 GLN A C 1
ATOM 496 O O . GLN A 1 69 ? 2.741 6.498 -0.739 1.00 91.81 69 GLN A O 1
ATOM 501 N N . CYS A 1 70 ? 1.517 4.742 -0.052 1.00 93.62 70 CYS A N 1
ATOM 502 C CA . CYS A 1 70 ? 2.622 4.014 0.568 1.00 93.62 70 CYS A CA 1
ATOM 503 C C . CYS A 1 70 ? 3.155 2.890 -0.330 1.00 93.62 70 CYS A C 1
ATOM 505 O O . CYS A 1 70 ? 4.252 2.401 -0.090 1.00 93.62 70 CYS A O 1
ATOM 507 N N . SER A 1 71 ? 2.381 2.475 -1.338 1.00 94.19 71 SER A N 1
ATOM 508 C CA . SER A 1 71 ? 2.610 1.273 -2.149 1.00 94.19 71 SER A CA 1
ATOM 509 C C . SER A 1 71 ? 2.852 0.012 -1.300 1.00 94.19 71 SER A C 1
ATOM 511 O O . SER A 1 71 ? 3.736 -0.791 -1.594 1.00 94.19 71 SER A O 1
ATOM 513 N N . ARG A 1 72 ? 2.081 -0.127 -0.211 1.00 94.88 72 ARG A N 1
ATOM 514 C CA . ARG A 1 72 ? 2.139 -1.226 0.771 1.00 94.88 72 ARG A CA 1
ATOM 515 C C . ARG A 1 72 ? 0.738 -1.586 1.261 1.00 94.88 72 ARG A C 1
ATOM 517 O O . ARG A 1 72 ? -0.159 -0.735 1.241 1.00 94.88 72 ARG A O 1
ATOM 524 N N . PHE A 1 73 ? 0.574 -2.825 1.714 1.00 96.50 73 PHE A N 1
ATOM 525 C CA . PHE A 1 73 ? -0.619 -3.260 2.431 1.00 96.50 73 PHE A CA 1
ATOM 526 C C . PHE A 1 73 ? -0.580 -2.779 3.883 1.00 96.50 73 PHE A C 1
ATOM 528 O O . PHE A 1 73 ? 0.475 -2.757 4.513 1.00 96.50 73 PHE A O 1
ATOM 535 N N . HIS A 1 74 ? -1.738 -2.349 4.365 1.00 96.25 74 HIS A N 1
ATOM 536 C CA . HIS A 1 74 ? -1.980 -1.890 5.726 1.00 96.25 74 HIS A CA 1
ATOM 537 C C . HIS A 1 74 ? -3.279 -2.527 6.218 1.00 96.25 74 HIS A C 1
ATOM 539 O O . HIS A 1 74 ? -4.170 -2.795 5.409 1.00 96.25 74 HIS A O 1
ATOM 545 N N . GLU A 1 75 ? -3.417 -2.758 7.517 1.00 95.38 75 GLU A N 1
ATOM 546 C CA . GLU A 1 75 ? -4.669 -3.259 8.089 1.00 95.38 75 GLU A CA 1
ATOM 547 C C . GLU A 1 75 ? -5.832 -2.304 7.818 1.00 95.38 75 GLU A C 1
ATOM 549 O O . GLU A 1 75 ? -5.657 -1.084 7.767 1.00 95.38 75 GLU A O 1
ATOM 554 N N . LEU A 1 76 ? -7.045 -2.844 7.671 1.00 93.94 76 LEU A N 1
ATOM 555 C CA . LEU A 1 76 ? -8.237 -2.026 7.416 1.00 93.94 76 LEU A CA 1
ATOM 556 C C . LEU A 1 76 ? -8.467 -0.945 8.484 1.00 93.94 76 LEU A C 1
ATOM 558 O O . LEU A 1 76 ? -8.962 0.133 8.155 1.00 93.94 76 LEU A O 1
ATOM 562 N N . SER A 1 77 ? -8.058 -1.202 9.728 1.00 92.69 77 SER A N 1
ATOM 563 C CA . SER A 1 77 ? -8.135 -0.266 10.856 1.00 92.69 77 SER A CA 1
ATOM 564 C C . SER A 1 77 ? -7.314 1.014 10.649 1.00 92.69 77 SER A C 1
ATOM 566 O O . SER A 1 77 ? -7.637 2.052 11.227 1.00 92.69 77 SER A O 1
ATOM 568 N N . GLU A 1 78 ? -6.288 0.982 9.790 1.00 91.75 78 GLU A N 1
ATOM 569 C CA . GLU A 1 78 ? -5.457 2.149 9.466 1.00 91.75 78 GLU A CA 1
ATOM 570 C C . GLU A 1 78 ? -6.063 3.051 8.378 1.00 91.75 78 GLU A C 1
ATOM 572 O O . GLU A 1 78 ? -5.469 4.074 8.009 1.00 91.75 78 GLU A O 1
ATOM 577 N N . PHE A 1 79 ? -7.234 2.698 7.842 1.00 91.38 79 PHE A N 1
ATOM 578 C CA . PHE A 1 79 ? -7.936 3.471 6.823 1.00 91.38 79 PHE A CA 1
ATOM 579 C C . PHE A 1 79 ? -9.202 4.122 7.374 1.00 91.38 79 PHE A C 1
ATOM 581 O O . PHE A 1 79 ? -9.896 3.605 8.249 1.00 91.38 79 PHE A O 1
ATOM 588 N N . ASP A 1 80 ? -9.554 5.248 6.765 1.00 87.12 80 ASP A N 1
ATOM 589 C CA . ASP A 1 80 ? -10.925 5.740 6.767 1.00 87.12 80 ASP A CA 1
ATOM 590 C C . ASP A 1 80 ? -11.565 5.180 5.498 1.00 87.12 80 ASP A C 1
ATOM 592 O O . ASP A 1 80 ? -11.063 5.437 4.405 1.00 87.12 80 ASP A O 1
ATOM 596 N N . GLN A 1 81 ? -12.619 4.367 5.606 1.00 74.44 81 GLN A N 1
ATOM 597 C CA . GLN A 1 81 ? -13.196 3.605 4.478 1.00 74.44 81 GLN A CA 1
ATOM 598 C C . GLN A 1 81 ? -13.540 4.480 3.253 1.00 74.44 81 GLN A C 1
ATOM 600 O O . GLN A 1 81 ? -13.519 4.017 2.112 1.00 74.44 81 GLN A O 1
ATOM 605 N N . THR A 1 82 ? -13.765 5.775 3.479 1.00 79.75 82 THR A N 1
ATOM 606 C CA . THR A 1 82 ? -14.033 6.801 2.463 1.00 79.75 82 THR A CA 1
ATOM 607 C C . THR A 1 82 ? -12.801 7.225 1.649 1.00 79.75 82 THR A C 1
ATOM 609 O O . THR A 1 82 ? -12.940 7.879 0.614 1.00 79.75 82 THR A O 1
ATOM 612 N N . LYS A 1 83 ? -11.581 6.880 2.080 1.00 84.00 83 LYS A N 1
ATOM 613 C CA . LYS A 1 83 ? -10.310 7.280 1.456 1.00 84.00 83 LYS A CA 1
ATOM 614 C C . LYS A 1 83 ? -9.454 6.062 1.106 1.00 84.00 83 LYS A C 1
ATOM 616 O O . LYS A 1 83 ? -9.490 5.033 1.768 1.00 84.00 83 LYS A O 1
ATOM 621 N N . ARG A 1 84 ? -8.666 6.175 0.029 1.00 81.12 84 ARG A N 1
ATOM 622 C CA . ARG A 1 84 ? -7.765 5.111 -0.477 1.00 81.12 84 ARG A CA 1
ATOM 623 C C . ARG A 1 84 ? -6.334 5.192 0.087 1.00 81.12 84 ARG A C 1
ATOM 625 O O . ARG A 1 84 ? -5.468 4.418 -0.309 1.00 81.12 84 ARG A O 1
ATOM 632 N N . SER A 1 85 ? -6.073 6.135 0.991 1.00 88.25 85 SER A N 1
ATOM 633 C CA . SER A 1 85 ? -4.788 6.335 1.674 1.00 88.25 85 SER A CA 1
ATOM 634 C C . SER A 1 85 ? -4.944 6.084 3.170 1.00 88.25 85 SER A C 1
ATOM 636 O O . SER A 1 85 ? -5.970 6.465 3.730 1.00 88.25 85 SER A O 1
ATOM 638 N N . CYS A 1 86 ? -3.926 5.517 3.816 1.00 91.38 86 CYS A N 1
ATOM 639 C CA . CYS A 1 86 ? -3.929 5.328 5.266 1.00 91.38 86 CYS A CA 1
ATOM 640 C C . CYS A 1 86 ? -3.971 6.671 6.023 1.00 91.38 86 CYS A C 1
ATOM 642 O O . CYS A 1 86 ? -3.494 7.704 5.528 1.00 91.38 86 CYS A O 1
ATOM 644 N N . ARG A 1 87 ? -4.525 6.646 7.241 1.00 90.12 87 ARG A N 1
ATOM 645 C CA . ARG A 1 87 ? -4.750 7.822 8.105 1.00 90.12 87 ARG A CA 1
ATOM 646 C C . ARG A 1 87 ? -3.485 8.646 8.310 1.00 90.12 87 ARG A C 1
ATOM 648 O O . ARG A 1 87 ? -3.511 9.869 8.172 1.00 90.12 87 ARG A O 1
ATOM 655 N N . ARG A 1 88 ? -2.351 7.971 8.531 1.00 87.62 88 ARG A N 1
ATOM 656 C CA . ARG A 1 88 ? -1.040 8.604 8.745 1.00 87.62 88 ARG A CA 1
ATOM 657 C C . ARG A 1 88 ? -0.655 9.557 7.611 1.00 87.62 88 ARG A C 1
ATOM 659 O O . ARG A 1 88 ? -0.179 10.659 7.860 1.00 87.62 88 ARG A O 1
ATOM 666 N N . ARG A 1 89 ? -0.874 9.157 6.354 1.00 85.81 89 ARG A N 1
ATOM 667 C CA . ARG A 1 89 ? -0.558 10.000 5.189 1.00 85.81 89 ARG A CA 1
ATOM 668 C C . ARG A 1 89 ? -1.595 11.108 5.006 1.00 85.81 89 ARG A C 1
ATOM 670 O O . ARG A 1 89 ? -1.236 12.230 4.654 1.00 85.81 89 ARG A O 1
ATOM 677 N N . LEU A 1 90 ? -2.869 10.809 5.264 1.00 86.19 90 LEU A N 1
ATOM 678 C CA . LEU A 1 90 ? -3.962 11.770 5.127 1.00 86.19 90 LEU A CA 1
ATOM 679 C C . LEU A 1 90 ? -3.828 12.948 6.103 1.00 86.19 90 LEU A C 1
ATOM 681 O O . LEU A 1 90 ? -4.048 14.089 5.698 1.00 86.19 90 LEU A O 1
ATOM 685 N N . ALA A 1 91 ? -3.396 12.697 7.342 1.00 79.50 91 ALA A N 1
ATOM 686 C CA . ALA A 1 91 ? -3.151 13.737 8.342 1.00 79.50 91 ALA A CA 1
ATOM 687 C C . ALA A 1 91 ? -2.184 14.821 7.826 1.00 79.50 91 ALA A C 1
ATOM 689 O O . ALA A 1 91 ? -2.524 16.005 7.825 1.00 79.50 91 ALA A O 1
ATOM 690 N N . GLY A 1 92 ? -1.041 14.418 7.259 1.00 83.94 92 GLY A N 1
ATOM 691 C CA . GLY A 1 92 ? -0.058 15.356 6.701 1.00 83.94 92 GLY A CA 1
ATOM 692 C C . GLY A 1 92 ? -0.529 16.101 5.442 1.00 83.94 92 GLY A C 1
ATOM 693 O O . GLY A 1 92 ? -0.072 17.211 5.159 1.00 83.94 92 GLY A O 1
ATOM 694 N N . HIS A 1 93 ? -1.453 15.530 4.661 1.00 86.25 93 HIS A N 1
ATOM 695 C CA . HIS A 1 93 ? -2.095 16.259 3.560 1.00 86.25 93 HIS A CA 1
ATOM 696 C C . HIS A 1 93 ? -3.100 17.298 4.073 1.00 86.25 93 HIS A C 1
ATOM 698 O O . HIS A 1 93 ? -3.125 18.422 3.570 1.00 86.25 93 HIS A O 1
ATOM 704 N N . ASN A 1 94 ? -3.910 16.941 5.071 1.00 81.75 94 ASN A N 1
ATOM 705 C CA . ASN A 1 94 ? -4.921 17.830 5.641 1.00 81.75 94 ASN A CA 1
ATOM 706 C C . ASN A 1 94 ? -4.288 19.051 6.316 1.00 81.75 94 ASN A C 1
ATOM 708 O O . ASN A 1 94 ? -4.765 20.168 6.118 1.00 81.75 94 ASN A O 1
ATOM 712 N N . GLU A 1 95 ? -3.194 18.860 7.052 1.00 82.12 95 GLU A N 1
ATOM 713 C CA . GLU A 1 95 ? -2.476 19.952 7.713 1.00 82.12 95 GLU A CA 1
ATOM 714 C C . GLU A 1 95 ? -1.908 20.968 6.713 1.00 82.12 95 GLU A C 1
ATOM 716 O O . GLU A 1 95 ? -2.184 22.165 6.821 1.00 82.12 95 GLU A O 1
ATO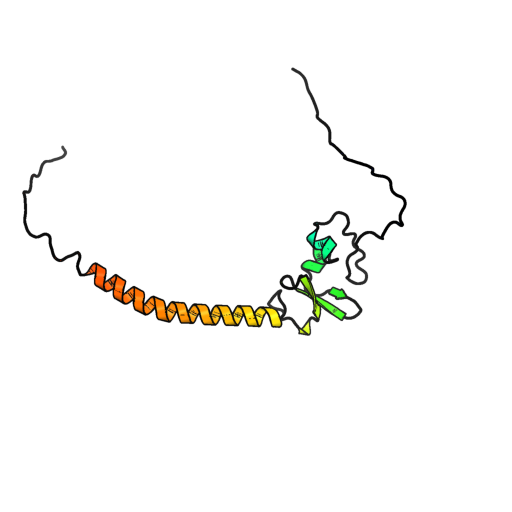M 721 N N . ARG A 1 96 ? -1.198 20.503 5.674 1.00 78.94 96 ARG A N 1
ATOM 722 C CA . ARG A 1 96 ? -0.674 21.395 4.625 1.00 78.94 96 ARG A CA 1
ATOM 723 C C . ARG A 1 96 ? -1.779 22.168 3.916 1.00 78.94 96 ARG A C 1
ATOM 725 O O . ARG A 1 96 ? -1.614 23.357 3.649 1.00 78.94 96 ARG A O 1
ATOM 732 N N . ARG A 1 97 ? -2.919 21.522 3.646 1.00 78.75 97 ARG A N 1
ATOM 733 C CA . ARG A 1 97 ? -4.054 22.192 3.000 1.00 78.75 97 ARG A CA 1
ATOM 734 C C . ARG A 1 97 ? -4.642 23.296 3.886 1.00 78.75 97 ARG A C 1
ATOM 736 O O . ARG A 1 97 ? -4.922 24.380 3.386 1.00 78.75 97 ARG A O 1
ATOM 743 N N . ARG A 1 98 ? -4.783 23.049 5.196 1.00 78.06 98 ARG A N 1
ATOM 744 C CA . ARG A 1 98 ? -5.242 24.064 6.162 1.00 78.06 98 ARG A CA 1
ATOM 745 C C . ARG A 1 98 ? -4.283 25.256 6.217 1.00 78.06 98 ARG A C 1
ATOM 747 O O . ARG A 1 98 ? -4.734 26.393 6.164 1.00 78.06 98 ARG A O 1
ATOM 754 N N . LYS A 1 99 ? -2.969 25.008 6.242 1.00 70.81 99 LYS A N 1
ATOM 755 C CA . LYS A 1 99 ? -1.944 26.064 6.321 1.00 70.81 99 LYS A CA 1
ATOM 756 C C . LYS A 1 99 ? -1.901 26.943 5.062 1.00 70.81 99 LYS A C 1
ATOM 758 O O . LYS A 1 99 ? -1.880 28.162 5.171 1.00 70.81 99 LYS A O 1
ATOM 763 N N . SER A 1 100 ? -2.000 26.335 3.877 1.00 68.88 100 SER A N 1
ATOM 764 C CA . SER A 1 100 ? -2.071 27.060 2.597 1.00 68.88 100 SER A CA 1
ATOM 765 C C . SER A 1 100 ? -3.323 27.941 2.468 1.00 68.88 100 SER A C 1
ATOM 767 O O . SER A 1 100 ? -3.239 29.050 1.937 1.00 68.88 100 SER A O 1
ATOM 769 N N . SER A 1 101 ? -4.470 27.491 2.992 1.00 69.50 101 SER A N 1
ATOM 770 C CA . SER A 1 101 ? -5.708 28.281 2.985 1.00 69.50 101 SER A CA 1
ATOM 771 C C . SER A 1 101 ? -5.603 29.544 3.846 1.00 69.50 101 SER A C 1
ATOM 773 O O . SER A 1 101 ? -6.132 30.583 3.464 1.00 69.50 101 SER A O 1
ATOM 775 N N . LEU A 1 102 ? -4.914 29.466 4.987 1.00 63.69 102 LEU A N 1
ATOM 776 C CA . LEU A 1 102 ? -4.748 30.593 5.910 1.00 63.69 102 LEU A CA 1
ATOM 777 C C . LEU A 1 102 ? -3.726 31.619 5.396 1.00 63.69 102 LEU A C 1
ATOM 779 O O . LEU A 1 102 ? -3.957 32.821 5.499 1.00 63.69 102 LEU A O 1
ATOM 783 N N . GLU A 1 103 ? -2.631 31.160 4.788 1.00 57.94 103 GLU A N 1
ATOM 784 C CA . GLU A 1 103 ? -1.639 32.033 4.136 1.00 57.94 103 GLU A CA 1
ATOM 785 C C . GLU A 1 103 ? -2.251 32.791 2.948 1.00 57.94 103 GLU A C 1
ATOM 787 O O . GLU A 1 103 ? -2.064 33.999 2.812 1.00 57.94 103 GLU A 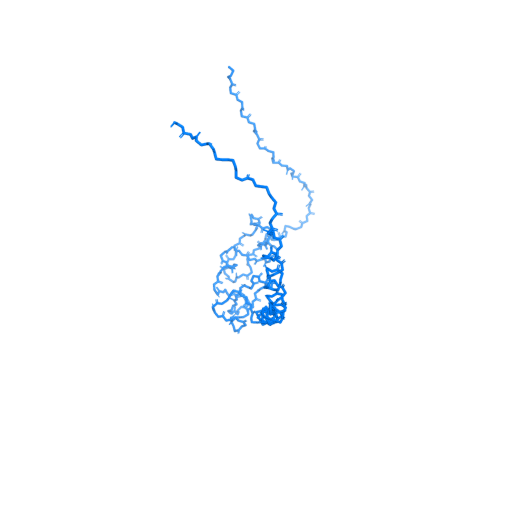O 1
ATOM 792 N N . SER A 1 104 ? -3.079 32.118 2.140 1.00 57.75 104 SER A N 1
ATOM 793 C CA . SER A 1 104 ? -3.777 32.757 1.013 1.00 57.75 104 SER A CA 1
ATOM 794 C C . SER A 1 104 ? -4.751 33.855 1.467 1.00 57.75 104 SER A C 1
ATOM 796 O O . SER A 1 104 ? -4.967 34.825 0.744 1.00 57.75 104 SER A O 1
ATOM 798 N N . GLN A 1 105 ? -5.326 33.739 2.669 1.00 56.84 105 GLN A N 1
ATOM 799 C CA . GLN A 1 105 ? -6.208 34.764 3.238 1.00 56.84 105 GLN A CA 1
ATOM 800 C C . GLN A 1 105 ? -5.437 35.970 3.792 1.00 56.84 105 GLN A C 1
ATOM 802 O O . GLN A 1 105 ? -5.913 37.099 3.675 1.00 56.84 105 GLN A O 1
ATOM 807 N N . LYS A 1 106 ? -4.238 35.762 4.350 1.00 54.19 106 LYS A N 1
ATOM 808 C CA . LYS A 1 106 ? -3.388 36.857 4.843 1.00 54.19 106 LYS A CA 1
ATOM 809 C C . LYS A 1 106 ? -2.734 37.644 3.703 1.00 54.19 106 LYS A C 1
ATOM 811 O O . LYS A 1 106 ? -2.688 38.870 3.765 1.00 54.19 106 LYS A O 1
ATOM 816 N N . ASP A 1 107 ? -2.313 36.966 2.636 1.00 54.09 107 ASP A N 1
ATOM 817 C CA . ASP A 1 107 ? -1.682 37.613 1.477 1.00 54.09 107 ASP A CA 1
ATOM 818 C C . ASP A 1 107 ? -2.717 38.191 0.483 1.00 54.09 107 ASP A C 1
ATOM 820 O O . ASP A 1 107 ? -2.493 39.230 -0.140 1.00 54.09 107 ASP A O 1
ATOM 824 N N . GLY A 1 108 ? -3.909 37.585 0.394 1.00 49.72 108 GLY A N 1
ATOM 825 C CA . GLY A 1 108 ? -5.007 38.043 -0.467 1.00 49.72 108 GLY A CA 1
ATOM 826 C C . GLY A 1 108 ? -5.685 39.339 -0.004 1.00 49.72 108 GLY A C 1
ATOM 827 O O . GLY A 1 108 ? -6.047 40.165 -0.845 1.00 49.72 108 GLY A O 1
ATOM 828 N N . SER A 1 109 ? -5.805 39.567 1.310 1.00 52.53 109 SER A N 1
ATOM 829 C CA . SER A 1 109 ? -6.316 40.842 1.847 1.00 52.53 109 SER A CA 1
ATOM 830 C C . SER A 1 109 ? -5.360 42.005 1.574 1.00 52.53 109 SER A C 1
ATOM 832 O O . SER A 1 109 ? -5.804 43.113 1.284 1.00 52.53 109 SER A O 1
ATOM 834 N N . SER A 1 110 ? -4.048 41.751 1.583 1.00 52.53 110 SER A N 1
ATOM 835 C CA . SER A 1 110 ? -3.033 42.774 1.308 1.00 52.53 110 SER A CA 1
ATOM 836 C C . SER A 1 110 ? -2.930 43.107 -0.191 1.00 52.53 110 SER A C 1
ATOM 838 O O . SER A 1 110 ? -2.763 44.269 -0.565 1.00 52.53 110 SER A O 1
ATOM 840 N N . ARG A 1 111 ? -3.114 42.116 -1.080 1.00 53.34 111 ARG A N 1
ATOM 841 C CA . ARG A 1 111 ? -3.131 42.342 -2.539 1.00 53.34 111 ARG A CA 1
ATOM 842 C C . ARG A 1 111 ? -4.411 43.016 -3.039 1.00 53.34 111 ARG A C 1
ATOM 844 O O . ARG A 1 111 ? -4.314 43.927 -3.855 1.00 53.34 111 ARG A O 1
ATOM 851 N N . ARG A 1 112 ? -5.596 42.653 -2.524 1.00 52.38 112 ARG A N 1
ATOM 852 C CA . ARG A 1 112 ? -6.870 43.277 -2.950 1.00 52.38 112 ARG A CA 1
ATOM 853 C C . ARG A 1 112 ? -6.989 44.757 -2.581 1.00 52.38 112 ARG A C 1
ATOM 855 O O . ARG A 1 112 ? -7.646 45.500 -3.308 1.00 52.38 112 ARG A O 1
ATOM 862 N N . LEU A 1 113 ? -6.360 45.200 -1.490 1.00 54.75 113 LEU A N 1
ATOM 863 C CA . LEU A 1 113 ? -6.302 46.625 -1.145 1.00 54.75 113 LEU A CA 1
ATOM 864 C C . LEU A 1 113 ? -5.372 47.396 -2.096 1.00 54.75 113 LEU A C 1
ATOM 866 O O . LEU A 1 113 ? -5.727 48.482 -2.549 1.00 54.75 113 LEU A O 1
ATOM 870 N N . LYS A 1 114 ? -4.224 46.811 -2.472 1.00 52.78 114 LYS A N 1
ATOM 871 C CA . LYS A 1 114 ? -3.282 47.429 -3.423 1.00 52.78 114 LYS A CA 1
ATOM 872 C C . LYS A 1 114 ? -3.831 47.490 -4.853 1.00 52.78 114 LYS A C 1
ATOM 874 O O . LYS A 1 114 ? -3.602 48.476 -5.546 1.00 52.78 114 LYS A O 1
ATOM 879 N N . GLU A 1 115 ? -4.596 46.487 -5.283 1.00 52.53 115 GLU A N 1
ATOM 880 C CA . GLU A 1 115 ? -5.187 46.453 -6.630 1.00 52.53 115 GLU A CA 1
ATOM 881 C C . GLU A 1 115 ? -6.367 47.431 -6.789 1.00 52.53 115 GLU A C 1
ATOM 883 O O . GLU A 1 115 ? -6.499 48.067 -7.834 1.00 52.53 115 GLU A O 1
ATOM 888 N N . ASN A 1 116 ? -7.164 47.651 -5.733 1.00 55.53 116 ASN A N 1
ATOM 889 C CA . ASN A 1 116 ? -8.196 48.698 -5.733 1.00 55.53 116 ASN A CA 1
ATOM 890 C C . ASN A 1 116 ? -7.606 50.120 -5.697 1.00 55.53 116 ASN A C 1
ATOM 892 O O . ASN A 1 116 ? -8.167 51.027 -6.307 1.00 55.53 116 ASN A O 1
ATOM 896 N N . GLN A 1 117 ? -6.451 50.325 -5.054 1.00 53.00 117 GLN A N 1
ATOM 897 C CA . GLN A 1 117 ? -5.777 51.629 -5.022 1.00 53.00 117 GLN A CA 1
ATOM 898 C C . GLN A 1 117 ? -5.154 52.015 -6.380 1.00 53.00 117 GLN A C 1
ATOM 900 O O . GLN A 1 117 ? -5.126 53.193 -6.730 1.00 53.00 117 GLN A O 1
ATOM 905 N N . PHE A 1 118 ? -4.720 51.041 -7.188 1.00 52.78 118 PHE A N 1
ATOM 906 C CA . PHE A 1 118 ? -4.125 51.293 -8.511 1.00 52.78 118 PHE A CA 1
ATOM 907 C C . PHE A 1 118 ? -5.156 51.590 -9.617 1.00 52.78 118 PHE A C 1
ATOM 909 O O . PHE A 1 118 ? -4.796 52.119 -10.669 1.00 52.78 118 PHE A O 1
ATOM 916 N N . ARG A 1 119 ? -6.441 51.271 -9.399 1.00 53.22 119 ARG A N 1
ATOM 917 C CA . ARG A 1 119 ? -7.523 51.650 -10.323 1.00 53.22 119 ARG A CA 1
ATOM 918 C C . ARG A 1 119 ? -7.943 53.117 -10.179 1.00 53.22 119 ARG A C 1
ATOM 920 O O . ARG A 1 119 ? -8.211 53.745 -11.193 1.00 53.22 119 ARG A O 1
ATOM 927 N N . HIS A 1 120 ? -7.908 53.690 -8.974 1.00 52.56 120 HIS A N 1
ATOM 928 C CA . HIS A 1 120 ? -8.341 55.078 -8.738 1.00 52.56 120 HIS A CA 1
ATOM 929 C C . HIS A 1 120 ? -7.357 56.168 -9.213 1.00 52.56 120 HIS A C 1
ATOM 931 O O . HIS A 1 120 ? -7.770 57.311 -9.363 1.00 52.56 120 HIS A O 1
ATOM 937 N N . LEU A 1 121 ? -6.081 55.861 -9.491 1.00 53.81 121 LEU A N 1
ATOM 938 C CA . LEU A 1 121 ? -5.137 56.854 -10.042 1.00 53.81 121 LEU A CA 1
ATOM 939 C C . LEU A 1 121 ? -5.188 56.982 -11.575 1.00 53.81 121 LEU A C 1
ATOM 941 O O . LEU A 1 121 ? -4.579 57.901 -12.118 1.00 53.81 121 LEU A O 1
ATOM 945 N N . ARG A 1 122 ? -5.876 56.075 -12.288 1.00 47.34 122 ARG A N 1
ATOM 946 C CA . ARG A 1 122 ? -5.898 56.084 -13.762 1.00 47.34 122 ARG A CA 1
ATOM 947 C C . ARG A 1 122 ? -7.056 56.885 -14.371 1.00 47.34 122 ARG A C 1
ATOM 949 O O . ARG A 1 122 ? -7.000 57.190 -15.553 1.00 47.34 122 ARG A O 1
ATOM 956 N N . GLU A 1 123 ? -8.069 57.258 -13.590 1.00 53.00 123 GLU A N 1
ATOM 957 C CA . GLU A 1 123 ? -9.247 58.014 -14.068 1.00 53.00 123 GLU A CA 1
ATOM 958 C C . GLU A 1 123 ? -9.160 59.528 -13.788 1.00 53.00 123 GLU A C 1
ATOM 960 O O . GLU A 1 123 ? -10.160 60.235 -13.852 1.00 53.00 123 GLU A O 1
ATOM 965 N N . GLY A 1 124 ? -7.967 60.045 -13.471 1.00 48.75 124 GLY A N 1
ATOM 966 C CA . GLY A 1 124 ? -7.783 61.424 -13.007 1.00 48.75 124 GLY A CA 1
ATOM 967 C C . GLY A 1 124 ? -7.035 62.382 -13.935 1.00 48.75 124 GLY A C 1
ATOM 968 O O . GLY A 1 124 ? -6.698 63.466 -13.469 1.00 48.75 124 GLY A O 1
ATOM 969 N N . ASN A 1 125 ? -6.705 62.030 -15.185 1.00 45.88 125 ASN A N 1
ATOM 970 C CA . ASN A 1 125 ? -5.867 62.926 -15.992 1.00 45.88 125 ASN A CA 1
ATOM 971 C C . ASN A 1 125 ? -5.998 62.782 -17.513 1.00 45.88 125 ASN A C 1
ATOM 973 O O . ASN A 1 125 ? -4.989 62.515 -18.146 1.00 45.88 125 ASN A O 1
ATOM 977 N N . GLU A 1 126 ? -7.177 63.009 -18.103 1.00 39.25 126 GLU A N 1
ATOM 978 C CA . GLU A 1 126 ? -7.288 63.396 -19.527 1.00 39.25 126 GLU A CA 1
ATOM 979 C C . GLU A 1 126 ? -8.476 64.356 -19.736 1.00 39.25 126 GLU A C 1
ATOM 981 O O . GLU A 1 126 ? -9.489 64.013 -20.339 1.00 39.25 126 GLU A O 1
ATOM 986 N N . ILE A 1 127 ? -8.357 65.588 -19.223 1.00 50.22 127 ILE A N 1
ATOM 987 C CA . ILE A 1 127 ? -9.167 66.717 -19.700 1.00 50.22 127 ILE A CA 1
ATOM 988 C C . ILE A 1 127 ? -8.274 67.578 -20.589 1.00 50.22 127 ILE A C 1
ATOM 990 O O . ILE A 1 127 ? -7.345 68.225 -20.114 1.00 50.22 127 ILE A O 1
ATOM 994 N N . GLY A 1 128 ? -8.598 67.605 -21.879 1.00 41.59 128 GLY A N 1
ATOM 995 C CA . GLY A 1 128 ? -8.196 68.680 -22.774 1.00 41.59 128 GLY A CA 1
ATOM 996 C C . GLY A 1 128 ? -7.011 68.366 -23.673 1.00 41.59 128 GLY A C 1
ATOM 997 O O . GLY A 1 128 ? -5.882 68.736 -23.372 1.00 41.59 128 GLY A O 1
ATOM 998 N N . SER A 1 129 ? -7.301 67.820 -24.854 1.00 41.31 129 SER A N 1
ATOM 999 C CA . SER A 1 129 ? -6.808 68.387 -26.114 1.00 41.31 129 SER A CA 1
ATOM 1000 C C . SER A 1 129 ? -7.407 67.666 -27.319 1.00 41.31 129 SER A C 1
ATOM 1002 O O . SER A 1 129 ? -7.238 66.466 -27.477 1.00 41.31 129 SER A O 1
ATOM 1004 N N . ARG A 1 130 ? -7.984 68.475 -28.216 1.00 46.12 130 ARG A N 1
ATOM 1005 C CA . ARG A 1 130 ? -8.220 68.211 -29.646 1.00 46.12 130 ARG A CA 1
ATOM 1006 C C . ARG A 1 130 ? -9.437 67.355 -30.016 1.00 46.12 130 ARG A C 1
ATOM 1008 O O . ARG A 1 130 ? -9.367 66.149 -30.174 1.00 46.12 130 ARG A O 1
ATOM 1015 N N . GLY A 1 131 ? -10.501 68.082 -30.357 1.00 41.06 131 GLY A N 1
ATOM 1016 C CA . GLY A 1 131 ? -10.924 68.117 -31.758 1.00 41.06 131 GLY A CA 1
ATOM 1017 C C . GLY A 1 131 ? -11.790 66.955 -32.219 1.00 41.06 131 GLY A C 1
ATOM 1018 O O . GLY A 1 131 ? -11.317 66.016 -32.843 1.00 41.06 131 GLY A O 1
ATOM 1019 N N . ASN A 1 132 ? -13.087 67.119 -31.995 1.00 44.31 132 ASN A N 1
ATOM 1020 C CA . ASN A 1 132 ? -14.160 66.480 -32.738 1.00 44.31 132 ASN A CA 1
ATOM 1021 C C . ASN A 1 132 ? -13.957 66.675 -34.258 1.00 44.31 132 ASN A C 1
ATOM 1023 O O . ASN A 1 132 ? -13.994 67.808 -34.740 1.00 44.31 132 ASN A O 1
ATOM 1027 N N . GLN A 1 133 ? -13.754 65.583 -34.998 1.00 52.06 133 GLN A N 1
ATOM 1028 C CA . GLN A 1 133 ? -14.038 65.508 -36.431 1.00 52.06 133 GLN A CA 1
ATOM 1029 C C . GLN A 1 133 ? -14.881 64.260 -36.691 1.00 52.06 133 GLN A C 1
ATOM 1031 O O . GLN A 1 133 ? -14.432 63.119 -36.628 1.00 52.06 133 GLN A O 1
ATOM 1036 N N . ASN A 1 134 ? -16.151 64.559 -36.904 1.00 46.25 134 ASN A N 1
ATOM 1037 C CA . ASN A 1 134 ? -17.283 63.715 -37.226 1.00 46.25 134 ASN A CA 1
ATOM 1038 C C . ASN A 1 134 ? -17.414 63.596 -38.752 1.00 46.25 134 ASN A C 1
ATOM 1040 O O . ASN A 1 134 ? -17.694 64.628 -39.346 1.00 46.25 134 ASN A O 1
ATOM 1044 N N . TYR A 1 135 ? -17.302 62.401 -39.353 1.00 42.03 135 TYR A N 1
ATOM 1045 C CA . TYR A 1 135 ? -17.910 62.054 -40.661 1.00 42.03 135 TYR A CA 1
ATOM 1046 C C . TYR A 1 135 ? -18.116 60.520 -40.709 1.00 42.03 135 TYR A C 1
ATOM 1048 O O . TYR A 1 135 ? -17.163 59.770 -40.527 1.00 42.03 135 TYR A O 1
ATOM 1056 N N . HIS A 1 136 ? -19.350 60.015 -40.628 1.00 42.47 136 HIS A N 1
ATOM 1057 C CA . HIS A 1 136 ? -20.279 59.685 -41.725 1.00 42.47 136 HIS A CA 1
ATOM 1058 C C . HIS A 1 136 ? -19.887 58.428 -42.526 1.00 42.47 136 HIS A C 1
ATOM 1060 O O . HIS A 1 136 ? -18.976 58.450 -43.348 1.00 42.47 136 HIS A O 1
ATOM 1066 N N . ILE A 1 137 ? -20.619 57.335 -42.291 1.00 46.25 137 ILE A N 1
ATOM 1067 C CA . ILE A 1 137 ? -20.702 56.189 -43.198 1.00 46.25 137 ILE A CA 1
ATOM 1068 C C . ILE A 1 137 ? -22.140 56.175 -43.734 1.00 46.25 137 ILE A C 1
ATOM 1070 O O . ILE A 1 137 ? -23.073 55.996 -42.950 1.00 46.25 137 ILE A O 1
ATOM 1074 N N . HIS A 1 138 ? -22.212 56.330 -45.063 1.00 43.62 138 HIS A N 1
ATOM 1075 C CA . HIS A 1 138 ? -23.330 56.268 -46.021 1.00 43.62 138 HIS A CA 1
ATOM 1076 C C . HIS A 1 138 ? -24.032 57.588 -46.336 1.00 43.62 138 HIS A C 1
ATOM 1078 O O . HIS A 1 138 ? -24.983 57.957 -45.619 1.00 43.62 138 HIS A O 1
#